Protein AF-A0A3L9Z226-F1 (afdb_monomer)

Nearest PDB structures (foldseek):
  4v4d-assembly1_B  TM=7.119E-01  e=1.179E-03  Pelobacter acidigallici
  8ges-assembly1_B  TM=4.682E-01  e=2.863E-01  Roseburia hominis
  8get-assembly2_B  TM=4.776E-01  e=6.694E-01  Roseburia hominis
  7lyv-assembly2_D  TM=3.957E-01  e=3.393E-01  Homo sapiens
  4hk1-assembly1_A  TM=2.720E-01  e=3.268E+00  Drosophila melanogaster

Sequence (122 aa):
MLARKLFLVGTVLSLLFVGCNKGDDGDDTPPIEKGNLTFYINDVFPCAIINIGISNANGTYTTAQLNGSSVNPGTPSCNETISVTIPDLPYDVYTWFATCDTDTQSGPVSINSSCFVIKLNP

Secondary structure (DSSP, 8-state):
----------------------------PPPPPEEEEEEEESS--SSSEEEEEEEETT---EEEEEETT---SS-PPTT-TTSEEEEEEESEEEEEEEEETTEEEEEEEEE-SSEEEEEE--

Structure (mmCIF, N/CA/C/O backbone):
data_AF-A0A3L9Z226-F1
#
_entry.id   AF-A0A3L9Z226-F1
#
loop_
_atom_site.group_PDB
_atom_site.id
_atom_site.type_symbol
_atom_site.label_atom_id
_atom_site.label_alt_id
_atom_site.label_comp_id
_atom_site.label_asym_id
_atom_site.label_entity_id
_atom_site.label_seq_id
_atom_site.pdbx_PDB_ins_code
_atom_site.Cartn_x
_atom_site.Cartn_y
_atom_site.Cartn_z
_atom_site.occupancy
_atom_site.B_iso_or_equiv
_atom_site.auth_seq_id
_atom_site.auth_comp_id
_atom_site.auth_asym_id
_atom_site.auth_atom_id
_atom_site.pdbx_PDB_model_num
ATOM 1 N N . MET A 1 1 ? -54.981 48.251 61.133 1.00 39.25 1 MET A N 1
ATOM 2 C CA . MET A 1 1 ? -53.602 48.630 61.505 1.00 39.25 1 MET A CA 1
ATOM 3 C C . MET A 1 1 ? -52.705 47.416 61.311 1.00 39.25 1 MET A C 1
ATOM 5 O O . MET A 1 1 ? -52.839 46.470 62.068 1.00 39.25 1 MET A O 1
ATOM 9 N N . LEU A 1 2 ? -51.835 47.417 60.299 1.00 41.12 2 LEU A N 1
ATOM 10 C CA . LEU A 1 2 ? -50.666 46.533 60.243 1.00 41.12 2 LEU A CA 1
ATOM 11 C C . LEU A 1 2 ? -49.504 47.394 59.737 1.00 41.12 2 LEU A C 1
ATOM 13 O O . LEU A 1 2 ? -49.538 47.913 58.620 1.00 41.12 2 LEU A O 1
ATOM 17 N N . ALA A 1 3 ? -48.564 47.679 60.633 1.00 41.97 3 ALA A N 1
ATOM 18 C CA . ALA A 1 3 ? -47.504 48.650 60.432 1.00 41.97 3 ALA A CA 1
ATOM 19 C C . ALA A 1 3 ? -46.300 48.031 59.701 1.00 41.97 3 ALA A C 1
ATOM 21 O O . ALA A 1 3 ? -45.692 47.069 60.147 1.00 41.97 3 ALA A O 1
ATOM 22 N N . ARG A 1 4 ? -46.007 48.641 58.554 1.00 46.41 4 ARG A N 1
ATOM 23 C CA . ARG A 1 4 ? -44.710 48.967 57.938 1.00 46.41 4 ARG A CA 1
ATOM 24 C C . ARG A 1 4 ? -43.390 48.701 58.712 1.00 46.41 4 ARG A C 1
ATOM 26 O O . ARG A 1 4 ? -43.250 49.147 59.842 1.00 46.41 4 ARG A O 1
ATOM 33 N N . LYS A 1 5 ? -42.387 48.317 57.889 1.00 44.31 5 LYS A N 1
ATOM 34 C CA . LYS A 1 5 ? -40.926 48.642 57.879 1.00 44.31 5 LYS A CA 1
ATOM 35 C C . LYS A 1 5 ? -39.999 47.748 58.728 1.00 44.31 5 LYS A C 1
ATOM 37 O O . LYS A 1 5 ? -40.206 47.612 59.918 1.00 44.31 5 LYS A O 1
ATOM 42 N N . LEU A 1 6 ? -39.093 46.982 58.103 1.00 48.28 6 LEU A N 1
ATOM 43 C CA . LEU A 1 6 ? -37.757 47.294 57.526 1.00 48.28 6 LEU A CA 1
ATOM 44 C C . LEU A 1 6 ? -36.610 47.256 58.563 1.00 48.28 6 LEU A C 1
ATOM 46 O O . LEU A 1 6 ? -36.668 47.971 59.555 1.00 48.28 6 LEU A O 1
ATOM 50 N N . PHE A 1 7 ? -35.531 46.560 58.164 1.00 48.25 7 PHE A N 1
ATOM 51 C CA . PHE A 1 7 ? -34.097 46.755 58.468 1.00 48.25 7 PHE A CA 1
ATOM 52 C C . PHE A 1 7 ? -33.337 45.823 59.433 1.00 48.25 7 PHE A C 1
ATOM 54 O O . PHE A 1 7 ? -33.844 45.422 60.471 1.00 48.25 7 PHE A O 1
ATOM 61 N N . LEU A 1 8 ? -32.054 45.648 59.055 1.00 52.75 8 LEU A N 1
ATOM 62 C CA . LEU A 1 8 ? -30.873 45.041 59.705 1.00 52.75 8 LEU A CA 1
ATOM 63 C C . LEU A 1 8 ? -30.534 43.622 59.211 1.00 52.75 8 LEU A C 1
ATOM 65 O O . LEU A 1 8 ? -31.120 42.640 59.638 1.00 52.75 8 LEU A O 1
ATOM 69 N N . VAL A 1 9 ? -29.745 43.493 58.135 1.00 48.16 9 VAL A N 1
ATOM 70 C CA . VAL A 1 9 ? -28.264 43.610 58.085 1.00 48.16 9 VAL A CA 1
ATOM 71 C C . VAL A 1 9 ? -27.601 42.524 58.933 1.00 48.16 9 VAL A C 1
ATOM 73 O O . VAL A 1 9 ? -27.552 42.615 60.153 1.00 48.16 9 VAL A O 1
ATOM 76 N N . GLY A 1 10 ? -27.053 41.522 58.248 1.00 50.56 10 GLY A N 1
ATOM 77 C CA . GLY A 1 10 ? -26.236 40.457 58.821 1.00 50.56 10 GLY A CA 1
ATOM 78 C C . GLY A 1 10 ? -25.155 40.045 57.831 1.00 50.56 10 GLY A C 1
ATOM 79 O O . GLY A 1 10 ? -25.172 38.942 57.299 1.00 50.56 10 GLY A O 1
ATOM 80 N N . THR A 1 11 ? -24.256 40.977 57.528 1.00 53.06 11 THR A N 1
ATOM 81 C CA . THR A 1 11 ? -23.021 40.732 56.785 1.00 53.06 11 THR A CA 1
ATOM 82 C C . THR A 1 11 ? -22.101 39.878 57.659 1.00 53.06 11 THR A C 1
ATOM 84 O O . THR A 1 11 ? -21.553 40.386 58.634 1.00 53.06 11 THR A O 1
ATOM 87 N N . VAL A 1 12 ? -21.904 38.602 57.322 1.00 54.12 12 VAL A N 1
ATOM 88 C CA . VAL A 1 12 ? -20.739 37.840 57.796 1.00 54.12 12 VAL A CA 1
ATOM 89 C C . VAL A 1 12 ? -19.925 37.441 56.580 1.00 54.12 12 VAL A C 1
ATOM 91 O O . VAL A 1 12 ? -20.196 36.491 55.853 1.00 54.12 12 VAL A O 1
ATOM 94 N N . LEU A 1 13 ? -18.965 38.321 56.357 1.00 44.56 13 LEU A N 1
ATOM 95 C CA . LEU A 1 13 ? -17.839 38.246 55.464 1.00 44.56 13 LEU A CA 1
ATOM 96 C C . LEU A 1 13 ? -16.901 37.106 55.910 1.00 44.56 13 LEU A C 1
ATOM 98 O O . LEU A 1 13 ? -16.598 36.986 57.095 1.00 44.56 13 LEU A O 1
ATOM 102 N N . SER A 1 14 ? -16.372 36.395 54.913 1.00 42.53 14 SER A N 1
ATOM 103 C CA . SER A 1 14 ? -15.035 35.788 54.877 1.00 42.53 14 SER A CA 1
ATOM 104 C C . SER A 1 14 ? -14.791 34.344 55.342 1.00 42.53 14 SER A C 1
ATOM 106 O O . SER A 1 14 ? -14.904 33.995 56.509 1.00 42.53 14 SER A O 1
ATOM 108 N N . LEU A 1 15 ? -14.192 33.625 54.380 1.00 47.16 15 LEU A N 1
ATOM 109 C CA . LEU A 1 15 ? -13.138 32.613 54.513 1.00 47.16 15 LEU A CA 1
ATOM 110 C C . LEU A 1 15 ? -13.587 31.184 54.833 1.00 47.16 15 LEU A C 1
ATOM 112 O O . LEU A 1 15 ? -13.652 30.783 55.986 1.00 47.16 15 LEU A O 1
ATOM 116 N N . LEU A 1 16 ? -13.688 30.367 53.780 1.00 47.75 16 LEU A N 1
ATOM 117 C CA . LEU A 1 16 ? -12.704 29.299 53.573 1.00 47.75 16 LEU A CA 1
ATOM 118 C C . LEU A 1 16 ? -12.764 28.776 52.134 1.00 47.75 16 LEU A C 1
ATOM 120 O O . LEU A 1 16 ? -13.737 28.180 51.683 1.00 47.75 16 LEU A O 1
ATOM 124 N N . PHE A 1 17 ? -11.669 29.040 51.427 1.00 50.03 17 PHE A N 1
ATOM 125 C CA . PHE A 1 17 ? -11.266 28.369 50.207 1.00 50.03 17 PHE A CA 1
ATOM 126 C C . PHE A 1 17 ? -11.171 26.862 50.461 1.00 50.03 17 PHE A C 1
ATOM 128 O O . PHE A 1 17 ? -10.382 26.435 51.299 1.00 50.03 17 PHE A O 1
ATOM 135 N N . VAL A 1 18 ? -11.880 26.064 49.668 1.00 51.03 18 VAL A N 1
ATOM 136 C CA . VAL A 1 18 ? -11.369 24.769 49.217 1.00 51.03 18 VAL A CA 1
ATOM 137 C C . VAL A 1 18 ? -11.633 24.726 47.723 1.00 51.03 18 VAL A C 1
ATOM 139 O O . VAL A 1 18 ? -12.771 24.604 47.277 1.00 51.03 18 VAL A O 1
ATOM 142 N N . GLY A 1 19 ? -10.571 24.933 46.948 1.00 48.91 19 GLY A N 1
ATOM 143 C CA . GLY A 1 19 ? -10.627 24.788 45.506 1.00 48.91 19 GLY A CA 1
ATOM 144 C C . GLY A 1 19 ? -10.997 23.357 45.133 1.00 48.91 19 GLY A C 1
ATOM 145 O O . GLY A 1 19 ? -10.392 22.408 45.625 1.00 48.91 19 GLY A O 1
ATOM 146 N N . CYS A 1 20 ? -11.937 23.211 44.206 1.00 50.59 20 CYS A N 1
ATOM 147 C CA . CYS A 1 20 ? -11.922 22.070 43.304 1.00 50.59 20 CYS A CA 1
ATOM 148 C C . CYS A 1 20 ? -11.067 22.468 42.098 1.00 50.59 20 CYS A C 1
ATOM 150 O O . CYS A 1 20 ? -11.575 22.876 41.064 1.00 50.59 20 CYS A O 1
ATOM 152 N N . ASN A 1 21 ? -9.746 22.409 42.278 1.00 55.38 21 ASN A N 1
ATOM 153 C CA . ASN A 1 21 ? -8.817 22.196 41.173 1.00 55.38 21 ASN A CA 1
ATOM 154 C C . ASN A 1 21 ? -8.681 20.676 41.026 1.00 55.38 21 ASN A C 1
ATOM 156 O O . ASN A 1 21 ? -7.978 20.051 41.823 1.00 55.38 21 ASN A O 1
ATOM 160 N N . LYS A 1 22 ? -9.415 20.092 40.076 1.00 44.94 22 LYS A N 1
ATOM 161 C CA . LYS A 1 22 ? -9.256 18.735 39.512 1.00 44.94 22 LYS A CA 1
ATOM 162 C C . LYS A 1 22 ? -10.448 18.468 38.584 1.00 44.94 22 LYS A C 1
ATOM 164 O O . LYS A 1 22 ? -11.555 18.834 38.951 1.00 44.94 22 LYS A O 1
ATOM 169 N N . GLY A 1 23 ? -10.337 17.791 37.454 1.00 42.09 23 GLY A N 1
ATOM 170 C CA . GLY A 1 23 ? -9.187 17.286 36.710 1.00 42.09 23 GLY A CA 1
ATOM 171 C C . GLY A 1 23 ? -9.270 17.893 35.314 1.00 42.09 23 GLY A C 1
ATOM 172 O O . GLY A 1 23 ? -10.334 18.326 34.898 1.00 42.09 23 GLY A O 1
ATOM 173 N N . ASP A 1 24 ? -8.139 18.139 34.672 1.00 51.72 24 ASP A N 1
ATOM 174 C CA . ASP A 1 24 ? -7.638 17.125 33.743 1.00 51.72 24 ASP A CA 1
ATOM 175 C C . ASP A 1 24 ? -8.745 16.856 32.721 1.00 51.72 24 ASP A C 1
ATOM 177 O O . ASP A 1 24 ? -9.530 15.921 32.874 1.00 51.72 24 ASP A O 1
ATOM 181 N N . ASP A 1 25 ? -8.848 17.765 31.745 1.00 55.34 25 ASP A N 1
ATOM 182 C CA . ASP A 1 25 ? -9.573 17.545 30.496 1.00 55.34 25 ASP A CA 1
ATOM 183 C C . ASP A 1 25 ? -8.815 16.437 29.751 1.00 55.34 25 ASP A C 1
AT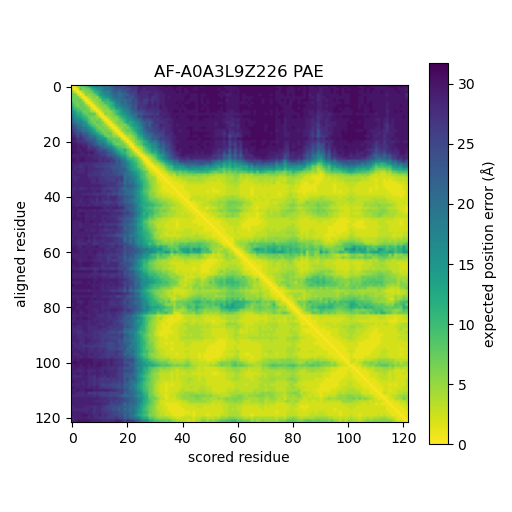OM 185 O O . ASP A 1 25 ? -8.141 16.664 28.746 1.00 55.34 25 ASP A O 1
ATOM 189 N N . GLY A 1 26 ? -8.832 15.237 30.333 1.00 54.69 26 GLY A N 1
ATOM 190 C CA . GLY A 1 26 ? -8.523 14.017 29.634 1.00 54.69 26 GLY A CA 1
ATOM 191 C C . GLY A 1 26 ? -9.495 14.005 28.479 1.00 54.69 26 GLY A C 1
ATOM 192 O O . GLY A 1 26 ? -10.706 13.981 28.682 1.00 54.69 26 GLY A O 1
ATOM 193 N N . ASP A 1 27 ? -8.948 14.163 27.285 1.00 59.91 27 ASP A N 1
ATOM 194 C CA . ASP A 1 27 ? -9.647 13.964 26.035 1.00 59.91 27 ASP A CA 1
ATOM 195 C C . ASP A 1 27 ? -10.235 12.544 26.089 1.00 59.91 27 ASP A C 1
ATOM 197 O O . ASP A 1 27 ? -9.574 11.568 25.752 1.00 59.91 27 ASP A O 1
ATOM 201 N N . ASP A 1 28 ? -11.458 12.422 26.618 1.00 63.69 28 ASP A N 1
ATOM 202 C CA . ASP A 1 28 ? -12.223 11.179 26.778 1.00 63.69 28 ASP A CA 1
ATOM 203 C C . ASP A 1 28 ? -12.689 10.652 25.407 1.00 63.69 28 ASP A C 1
ATOM 205 O O . ASP A 1 28 ? -13.654 9.885 25.302 1.00 63.69 28 ASP A O 1
ATOM 209 N N . THR A 1 29 ? -12.028 11.060 24.318 1.00 65.69 29 THR A N 1
ATOM 210 C CA . THR A 1 29 ? -12.203 10.393 23.043 1.00 65.69 29 THR A CA 1
ATOM 211 C C . THR A 1 29 ? -11.655 8.973 23.175 1.00 65.69 29 THR A C 1
ATOM 213 O O . THR A 1 29 ? -10.476 8.773 23.487 1.00 65.69 29 THR A O 1
ATOM 216 N N . PRO A 1 30 ? -12.498 7.943 22.965 1.00 68.81 30 PRO A N 1
ATOM 217 C CA . PRO A 1 30 ? -12.009 6.577 22.937 1.00 68.81 30 PRO A CA 1
ATOM 218 C C . PRO A 1 30 ? -10.895 6.471 21.886 1.00 68.81 30 PRO A C 1
ATOM 220 O O . PRO A 1 30 ? -10.984 7.126 20.840 1.00 68.81 30 PRO A O 1
ATOM 223 N N . PRO A 1 31 ? -9.842 5.673 22.142 1.00 76.62 31 PRO A N 1
ATOM 224 C CA . PRO A 1 31 ? -8.740 5.538 21.206 1.00 76.62 31 PRO A CA 1
ATOM 225 C C . PRO A 1 31 ? -9.288 5.106 19.849 1.00 76.62 31 PRO A C 1
ATOM 227 O O . PRO A 1 31 ? -9.962 4.083 19.735 1.00 76.62 31 PRO A O 1
ATOM 230 N N . ILE A 1 32 ? -9.017 5.916 18.826 1.00 83.00 32 ILE A N 1
ATOM 231 C CA . ILE A 1 32 ? -9.390 5.594 17.452 1.00 83.00 32 ILE A CA 1
ATOM 232 C C . ILE A 1 32 ? -8.639 4.317 17.073 1.00 83.00 32 ILE A C 1
ATOM 234 O O . ILE A 1 32 ? -7.407 4.293 17.125 1.00 83.00 32 ILE A O 1
ATOM 238 N N . GLU A 1 33 ? -9.375 3.265 16.714 1.00 92.12 33 GLU A N 1
ATOM 239 C CA . GLU A 1 33 ? -8.783 2.027 16.211 1.00 92.12 33 GLU A CA 1
ATOM 240 C C . GLU A 1 33 ? -8.065 2.295 14.884 1.00 92.12 33 GLU A C 1
ATOM 242 O O . GLU A 1 33 ? -8.533 3.078 14.050 1.00 92.12 33 GLU A O 1
ATOM 247 N N . LYS A 1 34 ? -6.896 1.672 14.712 1.00 92.19 34 LYS A N 1
ATOM 248 C CA . LYS A 1 34 ? -6.002 1.919 13.581 1.00 92.19 34 LYS A CA 1
ATOM 249 C C . LYS A 1 34 ? -5.471 0.626 12.987 1.00 92.19 34 LYS A C 1
ATOM 251 O O . LYS A 1 34 ? -5.283 -0.362 13.695 1.00 92.19 34 LYS A O 1
ATOM 256 N N . GLY A 1 35 ? -5.205 0.658 11.687 1.00 91.94 35 GLY A N 1
ATOM 257 C CA . GLY A 1 35 ? -4.618 -0.441 10.934 1.00 91.94 35 GLY A CA 1
ATOM 258 C C . GLY A 1 35 ? -3.518 0.028 9.993 1.00 91.94 35 GLY A C 1
ATOM 259 O O . GLY A 1 35 ? -3.349 1.220 9.738 1.00 91.94 35 GLY A O 1
ATOM 260 N N . ASN A 1 36 ? -2.779 -0.938 9.457 1.00 92.69 36 ASN A N 1
ATOM 261 C CA . ASN A 1 36 ? -1.729 -0.694 8.478 1.00 92.69 36 ASN A CA 1
ATOM 262 C C . ASN A 1 36 ? -2.211 -1.083 7.083 1.00 92.69 36 ASN A C 1
ATOM 264 O O . ASN A 1 36 ? -2.870 -2.113 6.910 1.00 92.69 36 ASN A O 1
ATOM 268 N N . LEU A 1 37 ? -1.833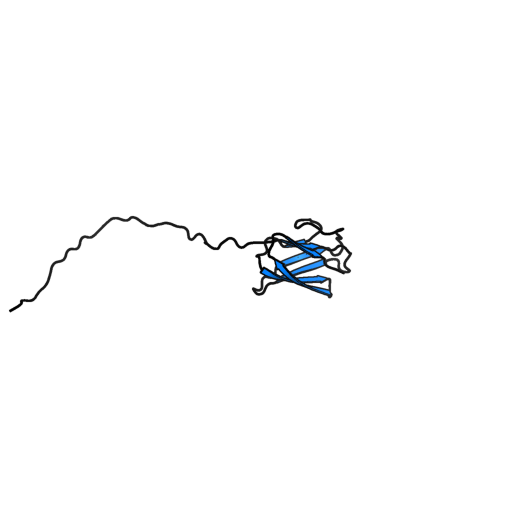 -0.284 6.087 1.00 93.25 37 LEU A N 1
ATOM 269 C CA . LEU A 1 37 ? -2.071 -0.587 4.682 1.00 93.25 37 LEU A CA 1
ATOM 270 C C . LEU A 1 37 ? -0.746 -0.757 3.946 1.00 93.25 37 LEU A C 1
ATOM 272 O O . LEU A 1 37 ? 0.041 0.183 3.838 1.00 93.25 37 LEU A O 1
ATOM 276 N N . THR A 1 38 ? -0.518 -1.952 3.420 1.00 93.88 38 THR A N 1
ATOM 277 C CA . THR A 1 38 ? 0.720 -2.341 2.752 1.00 93.88 38 THR A CA 1
ATOM 278 C C . THR A 1 38 ? 0.486 -2.565 1.261 1.00 93.88 38 THR A C 1
ATOM 280 O O . THR A 1 38 ? -0.408 -3.311 0.871 1.00 93.88 38 THR A O 1
ATOM 283 N N . PHE A 1 39 ? 1.317 -1.961 0.416 1.00 94.00 39 PHE A N 1
ATOM 284 C CA . PHE A 1 39 ? 1.305 -2.145 -1.034 1.00 94.00 39 PHE A CA 1
ATOM 285 C C . PHE A 1 39 ? 2.532 -2.934 -1.474 1.00 94.00 39 PHE A C 1
ATOM 287 O O . PHE A 1 39 ? 3.651 -2.654 -1.033 1.00 94.00 39 PHE A O 1
ATOM 294 N N . TYR A 1 40 ? 2.329 -3.895 -2.371 1.00 93.81 40 TYR A N 1
ATOM 295 C CA . TYR A 1 40 ? 3.405 -4.712 -2.924 1.00 93.81 40 TYR A CA 1
ATOM 296 C C . TYR A 1 40 ? 3.211 -4.990 -4.412 1.00 93.81 40 TYR A C 1
ATOM 298 O O . TYR A 1 40 ? 2.101 -4.913 -4.943 1.00 93.81 40 TYR A O 1
ATOM 306 N N . ILE A 1 41 ? 4.315 -5.350 -5.062 1.00 92.69 41 ILE A N 1
ATOM 307 C CA . ILE A 1 41 ? 4.356 -5.830 -6.440 1.00 92.69 41 ILE A CA 1
ATOM 308 C C . ILE A 1 41 ? 5.041 -7.191 -6.474 1.00 92.69 41 ILE A C 1
ATOM 310 O O . ILE A 1 41 ? 6.000 -7.438 -5.744 1.00 92.69 41 ILE A O 1
ATOM 314 N N . ASN A 1 42 ? 4.544 -8.074 -7.326 1.00 92.50 42 ASN A N 1
ATOM 315 C CA . ASN A 1 42 ? 5.126 -9.390 -7.590 1.00 92.50 42 ASN A CA 1
ATOM 316 C C . ASN A 1 42 ? 5.699 -9.493 -9.015 1.00 92.50 42 ASN A C 1
ATOM 318 O O . ASN A 1 42 ? 6.224 -10.542 -9.370 1.00 92.50 42 ASN A O 1
ATOM 322 N N . ASP A 1 43 ? 5.592 -8.419 -9.799 1.00 90.44 43 ASP A N 1
ATOM 323 C CA . ASP A 1 43 ? 6.042 -8.301 -11.182 1.00 90.44 43 ASP A CA 1
ATOM 324 C C . ASP A 1 43 ? 6.608 -6.883 -11.403 1.00 90.44 43 ASP A C 1
ATOM 326 O O . ASP A 1 43 ? 6.209 -5.939 -10.716 1.00 90.44 43 ASP A O 1
ATOM 330 N N . VAL A 1 44 ? 7.567 -6.735 -12.324 1.00 89.19 44 VAL A N 1
ATOM 331 C CA . VAL A 1 44 ? 8.252 -5.455 -12.587 1.00 89.19 44 VAL A CA 1
ATOM 332 C C . VAL A 1 44 ? 7.313 -4.484 -13.302 1.00 89.19 44 VAL A C 1
ATOM 334 O O . VAL A 1 44 ? 6.737 -4.826 -14.335 1.00 89.19 44 VAL A O 1
ATOM 337 N N . PHE A 1 45 ? 7.209 -3.261 -12.784 1.00 91.38 45 PHE A N 1
ATOM 338 C CA . PHE A 1 45 ? 6.509 -2.159 -13.445 1.00 91.38 45 PHE A CA 1
ATOM 339 C C . PHE A 1 45 ? 7.406 -1.458 -14.480 1.00 91.38 45 PHE A C 1
ATOM 341 O O . PHE A 1 45 ? 8.630 -1.444 -14.327 1.00 91.38 45 PHE A O 1
ATOM 348 N N . PRO A 1 46 ? 6.822 -0.833 -15.520 1.00 90.69 46 PRO A N 1
ATOM 349 C CA . PRO A 1 46 ? 7.590 -0.107 -16.534 1.00 90.69 46 PRO A C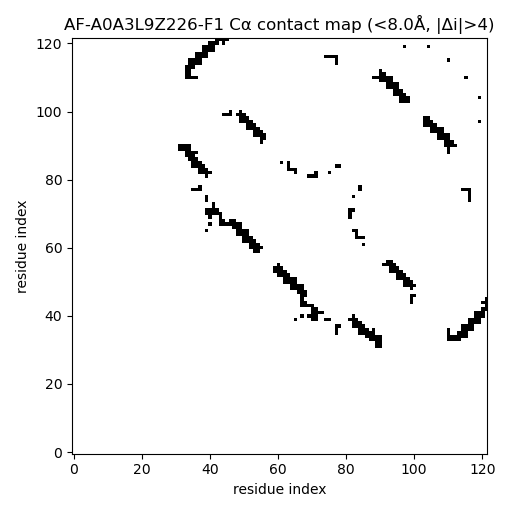A 1
ATOM 350 C C . PRO A 1 46 ? 8.285 1.148 -15.982 1.00 90.69 46 PRO A C 1
ATOM 352 O O . PRO A 1 46 ? 9.354 1.519 -16.467 1.00 90.69 46 PRO A O 1
ATOM 355 N N . CYS A 1 47 ? 7.714 1.781 -14.954 1.00 92.69 47 CYS A N 1
ATOM 356 C CA . CYS A 1 47 ? 8.313 2.924 -14.272 1.00 92.69 47 CYS A CA 1
ATOM 357 C C . CYS A 1 47 ? 9.225 2.488 -13.113 1.00 92.69 47 CYS A C 1
ATOM 359 O O . CYS A 1 47 ? 8.985 1.499 -12.420 1.00 92.69 47 CYS A O 1
ATOM 361 N N . ALA A 1 48 ? 10.254 3.292 -12.834 1.00 92.31 48 ALA A N 1
ATOM 362 C CA . ALA A 1 48 ? 11.146 3.064 -11.695 1.00 92.31 48 ALA A CA 1
ATOM 363 C C . ALA A 1 48 ? 10.494 3.410 -10.343 1.00 92.31 48 ALA A C 1
ATOM 365 O O . ALA A 1 48 ? 10.851 2.834 -9.315 1.00 92.31 48 ALA A O 1
ATOM 366 N N . ILE A 1 49 ? 9.548 4.355 -10.328 1.00 93.81 49 ILE A N 1
ATOM 367 C CA . ILE A 1 49 ? 8.911 4.870 -9.112 1.00 93.81 49 ILE A CA 1
ATOM 368 C C . ILE A 1 49 ? 7.397 4.819 -9.285 1.00 93.81 49 ILE A C 1
ATOM 370 O O . ILE A 1 49 ? 6.855 5.423 -10.207 1.00 93.81 49 ILE A O 1
ATOM 374 N N . ILE A 1 50 ? 6.730 4.154 -8.346 1.00 95.06 50 ILE A N 1
ATOM 375 C CA . ILE A 1 50 ? 5.277 4.141 -8.216 1.00 95.06 50 ILE A CA 1
ATOM 376 C C . ILE A 1 50 ? 4.917 5.065 -7.054 1.00 95.06 50 ILE A C 1
ATOM 378 O O . ILE A 1 50 ? 5.331 4.837 -5.913 1.00 95.06 50 ILE A O 1
ATOM 382 N N . ASN A 1 51 ? 4.148 6.113 -7.340 1.00 95.31 51 ASN A N 1
ATOM 383 C CA . ASN A 1 51 ? 3.626 7.006 -6.312 1.00 95.31 51 ASN A CA 1
ATOM 384 C C . ASN A 1 51 ? 2.310 6.443 -5.791 1.00 95.31 51 ASN A C 1
ATOM 386 O O . ASN A 1 51 ? 1.364 6.259 -6.551 1.00 95.31 51 ASN A O 1
ATOM 390 N N . ILE A 1 52 ? 2.256 6.186 -4.495 1.00 95.44 52 ILE A N 1
ATOM 391 C CA . ILE A 1 52 ? 1.071 5.707 -3.803 1.00 95.44 52 ILE A CA 1
ATOM 392 C C . ILE A 1 52 ? 0.455 6.870 -3.058 1.00 95.44 52 ILE A C 1
ATOM 394 O O . ILE A 1 52 ? 1.162 7.664 -2.431 1.00 95.44 52 ILE A O 1
ATOM 398 N N . GLY A 1 53 ? -0.865 6.908 -3.025 1.00 94.62 53 GLY A N 1
ATOM 399 C CA . GLY A 1 53 ? -1.510 7.528 -1.895 1.00 94.62 53 GLY A CA 1
ATOM 400 C C . GLY A 1 53 ? -2.934 7.070 -1.679 1.00 94.62 53 GLY A C 1
ATOM 401 O O . GLY A 1 53 ? -3.470 6.206 -2.373 1.00 94.62 53 GLY A O 1
ATOM 402 N N . ILE A 1 54 ? -3.512 7.630 -0.631 1.00 95.12 54 ILE A N 1
ATOM 403 C CA . ILE A 1 54 ? -4.822 7.258 -0.117 1.00 95.12 54 ILE A CA 1
ATOM 404 C C . ILE A 1 54 ? -5.592 8.504 0.264 1.00 95.12 54 ILE A C 1
ATOM 406 O O . ILE A 1 54 ? -4.990 9.490 0.666 1.00 95.12 54 ILE A O 1
ATOM 410 N N . SER A 1 55 ? -6.912 8.451 0.142 1.00 94.94 55 SER A N 1
ATOM 411 C CA . SER A 1 55 ? -7.822 9.515 0.560 1.00 94.94 55 SER A CA 1
ATOM 412 C C . SER A 1 55 ? -9.119 8.943 1.113 1.00 94.94 55 SER A C 1
ATOM 414 O O . SER A 1 55 ? -9.555 7.887 0.671 1.00 94.94 55 SER A O 1
ATOM 416 N N . ASN A 1 56 ? -9.741 9.612 2.077 1.00 92.50 56 ASN A N 1
ATOM 417 C CA . ASN A 1 56 ? -11.091 9.295 2.553 1.00 92.50 56 ASN A CA 1
ATOM 418 C C . ASN A 1 56 ? -12.035 10.485 2.309 1.00 92.50 56 ASN A C 1
ATOM 420 O O . ASN A 1 56 ? -11.619 11.536 1.814 1.00 92.50 56 ASN A O 1
ATOM 424 N N . ALA A 1 57 ? -13.308 10.339 2.686 1.00 87.75 57 ALA A N 1
ATOM 425 C CA . ALA A 1 57 ? -14.316 11.396 2.547 1.00 87.75 57 ALA A CA 1
ATOM 426 C C . ALA A 1 57 ? -13.961 12.692 3.305 1.00 87.75 57 ALA A C 1
ATOM 428 O O . ALA A 1 57 ? -14.430 13.768 2.941 1.00 87.75 57 ALA A O 1
ATOM 429 N N . ASN A 1 58 ? -13.101 12.596 4.323 1.00 85.12 58 ASN A N 1
ATOM 430 C CA . ASN A 1 58 ? -12.628 13.724 5.124 1.00 85.12 58 ASN A CA 1
ATOM 431 C C . ASN A 1 58 ? -11.414 14.446 4.503 1.00 85.12 58 ASN A C 1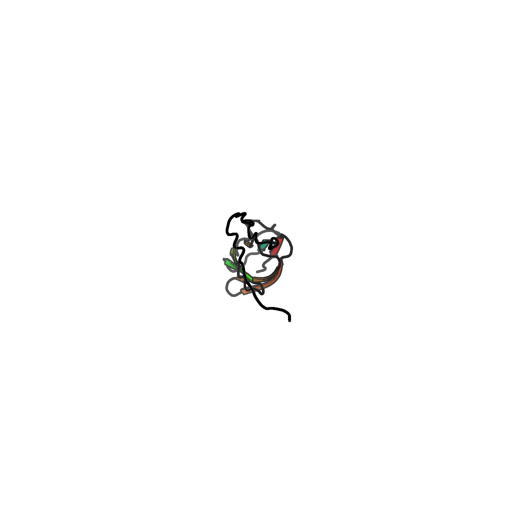
ATOM 433 O O . ASN A 1 58 ? -10.962 15.455 5.041 1.00 85.12 58 ASN A O 1
ATOM 437 N N . GLY A 1 59 ? -10.886 13.961 3.372 1.00 76.81 59 GLY A N 1
ATOM 438 C CA . GLY A 1 59 ? -9.812 14.618 2.624 1.00 76.81 59 GLY A CA 1
ATOM 439 C C . GLY A 1 59 ? -8.389 14.312 3.103 1.00 76.81 59 GLY A C 1
ATOM 440 O O . GLY A 1 59 ? -7.473 15.073 2.798 1.00 76.81 59 GLY A O 1
ATOM 441 N N . THR A 1 60 ? -8.157 13.225 3.843 1.00 77.50 60 THR A N 1
ATOM 442 C CA . THR A 1 60 ? -6.802 12.877 4.309 1.00 77.50 60 THR A CA 1
ATOM 443 C C . THR A 1 60 ? -5.969 12.238 3.200 1.00 77.50 60 THR A C 1
ATOM 445 O O . THR A 1 60 ? -6.175 11.071 2.904 1.00 77.50 60 THR A O 1
ATOM 448 N N . TYR A 1 61 ? -5.007 12.968 2.627 1.00 79.81 61 TYR A N 1
ATOM 449 C CA . TYR A 1 61 ? -4.072 12.447 1.623 1.00 79.81 61 TYR A CA 1
ATOM 450 C C . TYR A 1 61 ? -2.745 12.014 2.261 1.00 79.81 61 TYR A C 1
ATOM 452 O O . TYR A 1 61 ? -1.953 12.862 2.672 1.00 79.81 61 TYR A O 1
ATOM 460 N N . THR A 1 62 ? -2.482 10.710 2.343 1.00 84.06 62 THR A N 1
ATOM 461 C CA . THR A 1 62 ? -1.163 10.186 2.746 1.00 84.06 62 THR A CA 1
ATOM 462 C C . THR A 1 62 ? -0.467 9.598 1.533 1.00 84.06 62 THR A C 1
ATOM 464 O O . THR A 1 62 ? -1.094 8.862 0.773 1.00 84.06 62 THR A O 1
ATOM 467 N N . THR A 1 63 ? 0.816 9.913 1.347 1.00 89.81 63 THR A N 1
ATOM 468 C CA . THR A 1 63 ? 1.609 9.417 0.219 1.00 89.81 63 THR A CA 1
ATOM 469 C C . THR A 1 63 ? 2.737 8.510 0.650 1.00 89.81 63 THR A C 1
ATOM 471 O O . THR A 1 63 ? 3.305 8.651 1.732 1.00 89.81 63 THR A O 1
ATOM 474 N N . ALA A 1 64 ? 3.088 7.596 -0.244 1.00 91.81 64 ALA A N 1
ATOM 475 C CA . ALA A 1 64 ? 4.274 6.775 -0.125 1.00 91.81 64 ALA A CA 1
ATOM 476 C C . ALA A 1 64 ? 4.846 6.477 -1.518 1.00 91.81 64 ALA A C 1
ATOM 478 O O . ALA A 1 64 ? 4.192 6.719 -2.532 1.00 91.81 64 ALA A O 1
ATOM 479 N N . GLN A 1 65 ? 6.073 5.967 -1.583 1.00 93.56 65 GLN A N 1
ATOM 480 C CA . GLN A 1 65 ? 6.701 5.572 -2.843 1.00 93.56 65 GLN A CA 1
ATOM 481 C C . GLN A 1 65 ? 7.164 4.125 -2.769 1.00 93.56 65 GLN A C 1
ATOM 483 O O . GLN A 1 65 ? 7.733 3.699 -1.765 1.00 93.56 65 GLN A O 1
ATOM 488 N N . LEU A 1 66 ? 6.933 3.389 -3.853 1.00 92.56 66 LEU A N 1
ATOM 489 C CA . LEU A 1 66 ? 7.440 2.038 -4.052 1.00 92.56 66 LEU A CA 1
ATOM 490 C C . LEU A 1 66 ? 8.355 2.031 -5.279 1.00 92.56 66 LEU A C 1
ATOM 492 O O . LEU A 1 66 ? 8.056 2.663 -6.292 1.00 92.56 66 LEU A O 1
ATOM 496 N N . ASN A 1 67 ? 9.474 1.318 -5.198 1.00 92.12 67 ASN A N 1
ATOM 497 C CA . ASN A 1 67 ? 10.329 1.105 -6.360 1.00 92.12 67 ASN A CA 1
ATOM 498 C C . ASN A 1 67 ? 9.678 0.055 -7.274 1.00 92.12 67 ASN A C 1
ATOM 500 O O . ASN A 1 67 ? 9.495 -1.087 -6.857 1.00 92.12 67 ASN A O 1
ATOM 504 N N . GLY A 1 68 ? 9.363 0.431 -8.515 1.00 89.94 68 GLY A N 1
ATOM 505 C CA . GLY A 1 68 ? 8.698 -0.442 -9.492 1.00 89.94 68 GLY A CA 1
ATOM 506 C C . GLY A 1 68 ? 9.544 -1.634 -9.959 1.00 89.94 68 GLY A C 1
ATOM 507 O O . GLY A 1 68 ? 9.014 -2.582 -10.532 1.00 89.94 68 GLY A O 1
ATOM 508 N N . SER A 1 69 ? 10.852 -1.621 -9.680 1.00 89.00 69 SER A N 1
ATOM 509 C CA . SER A 1 69 ? 11.769 -2.743 -9.925 1.00 89.00 69 SER A CA 1
ATOM 510 C C . SER A 1 69 ? 11.905 -3.700 -8.730 1.00 89.00 69 SER A C 1
ATOM 512 O O . SER A 1 69 ? 12.501 -4.768 -8.874 1.00 89.00 69 SER A O 1
ATOM 514 N N . SER A 1 70 ? 11.387 -3.344 -7.548 1.00 85.62 70 SER A N 1
ATOM 515 C CA . SER A 1 70 ? 11.480 -4.170 -6.337 1.00 85.62 70 SER A CA 1
ATOM 516 C C . SER A 1 70 ? 10.357 -5.200 -6.290 1.00 85.62 70 SER A C 1
ATOM 518 O O . SER A 1 70 ? 9.278 -4.931 -5.774 1.00 85.62 70 SER A O 1
ATOM 520 N N . VAL A 1 71 ? 10.619 -6.396 -6.809 1.00 84.56 71 VAL A N 1
ATOM 521 C CA . VAL A 1 71 ? 9.648 -7.496 -6.832 1.00 84.56 71 VAL A CA 1
ATOM 522 C C . VAL A 1 71 ? 9.704 -8.322 -5.547 1.00 84.56 71 VAL A C 1
ATOM 524 O O . VAL A 1 71 ? 10.773 -8.789 -5.152 1.00 84.56 71 VAL A O 1
ATOM 527 N N . ASN A 1 72 ? 8.542 -8.553 -4.930 1.00 82.56 72 ASN A N 1
ATOM 528 C CA . ASN A 1 72 ? 8.382 -9.460 -3.798 1.00 82.56 72 ASN A CA 1
ATOM 529 C C . ASN A 1 72 ? 7.675 -10.766 -4.222 1.00 82.56 72 ASN A C 1
ATOM 531 O O . ASN A 1 72 ? 6.527 -10.712 -4.675 1.00 82.56 72 ASN A O 1
ATOM 535 N N . PRO A 1 73 ? 8.306 -11.947 -4.074 1.00 82.19 73 PRO A N 1
ATOM 536 C CA . PRO A 1 73 ? 7.626 -13.214 -4.301 1.00 82.19 73 PRO A CA 1
ATOM 537 C C . PRO A 1 73 ? 6.568 -13.497 -3.221 1.00 82.19 73 PRO A C 1
ATOM 539 O O . PRO A 1 73 ? 6.869 -13.598 -2.036 1.00 82.19 73 PRO A O 1
ATOM 542 N N . GLY A 1 74 ? 5.326 -13.735 -3.648 1.00 87.50 74 GLY A N 1
ATOM 543 C CA . GLY A 1 74 ? 4.218 -14.078 -2.751 1.00 87.50 74 GLY A CA 1
ATOM 544 C C . GLY A 1 74 ? 3.492 -12.852 -2.194 1.00 87.50 74 GLY A C 1
ATOM 545 O O . GLY A 1 74 ? 3.466 -11.803 -2.831 1.00 87.50 74 GLY A O 1
ATOM 546 N N . THR A 1 75 ? 2.843 -13.003 -1.037 1.00 89.75 75 THR A N 1
ATOM 547 C CA . THR A 1 75 ? 2.118 -11.919 -0.357 1.00 89.75 75 THR A CA 1
ATOM 548 C C . THR A 1 75 ? 2.839 -11.578 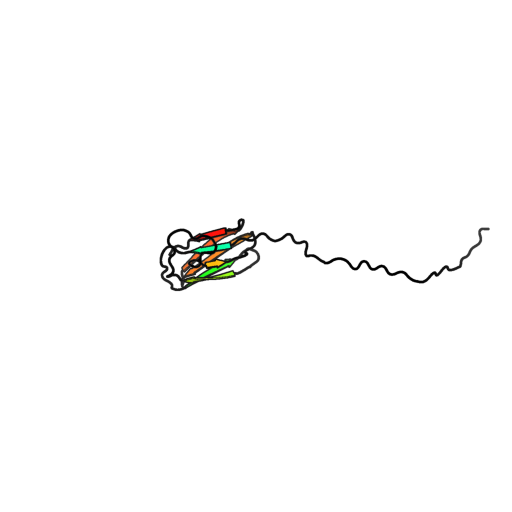0.948 1.00 89.75 75 THR A C 1
ATOM 550 O O . THR A 1 75 ? 2.902 -12.448 1.819 1.00 89.75 75 THR A O 1
ATOM 553 N N . PRO A 1 76 ? 3.373 -10.352 1.100 1.00 89.31 76 PRO A N 1
ATOM 554 C CA . PRO A 1 76 ? 4.052 -9.945 2.323 1.00 89.31 76 PRO A CA 1
ATOM 555 C C . PRO A 1 76 ? 3.094 -9.828 3.504 1.00 89.31 76 PRO A C 1
ATOM 557 O O . PRO A 1 76 ? 1.906 -9.533 3.350 1.00 89.31 76 PRO A O 1
ATOM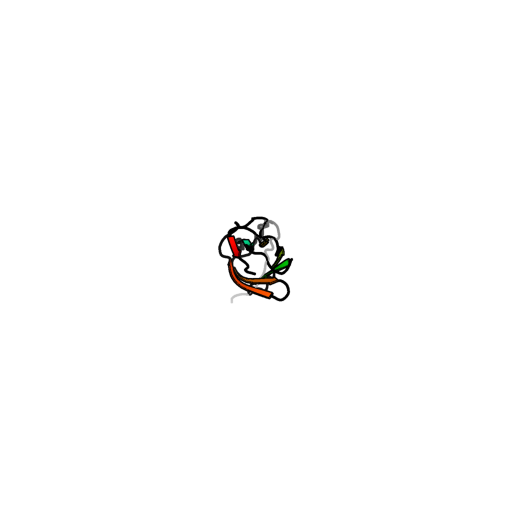 560 N N . SER A 1 77 ? 3.652 -9.964 4.699 1.00 87.19 77 SER A N 1
ATOM 561 C CA . SER A 1 77 ? 3.038 -9.472 5.928 1.00 87.19 77 SER A CA 1
ATOM 562 C C . SER A 1 77 ? 3.072 -7.939 6.003 1.00 87.19 77 SER A C 1
ATOM 564 O O . SER A 1 77 ? 3.947 -7.282 5.428 1.00 87.19 77 SER A O 1
ATOM 566 N N . CYS A 1 78 ? 2.130 -7.346 6.746 1.00 82.38 78 CYS A N 1
ATOM 567 C CA . CYS A 1 78 ? 2.234 -5.935 7.109 1.00 82.38 78 CYS A CA 1
ATOM 568 C C . CYS A 1 78 ? 3.533 -5.745 7.898 1.00 82.38 78 CYS A C 1
ATOM 570 O O . CYS A 1 78 ? 3.709 -6.422 8.909 1.00 82.38 78 CYS A O 1
ATOM 572 N N . ASN A 1 79 ? 4.406 -4.837 7.448 1.00 76.94 79 ASN A N 1
ATOM 573 C CA . ASN A 1 79 ? 5.742 -4.504 7.986 1.00 76.94 79 ASN A CA 1
ATOM 574 C C . ASN A 1 79 ? 6.953 -5.123 7.256 1.00 76.94 79 ASN A C 1
ATOM 576 O O . ASN A 1 79 ? 8.088 -4.876 7.667 1.00 76.94 79 ASN A O 1
ATOM 580 N N . GLU A 1 80 ? 6.771 -5.870 6.165 1.00 76.19 80 GLU A N 1
ATOM 581 C CA . GLU A 1 80 ? 7.913 -6.301 5.343 1.00 76.19 80 GLU A CA 1
ATOM 582 C C . GLU A 1 80 ? 8.532 -5.146 4.538 1.00 76.19 80 GLU A C 1
ATOM 584 O O . GLU A 1 80 ? 7.839 -4.379 3.875 1.00 76.19 80 GLU A O 1
ATOM 589 N N . THR A 1 81 ? 9.862 -5.035 4.544 1.00 70.81 81 THR A N 1
ATOM 590 C CA . THR A 1 81 ? 10.613 -3.891 3.981 1.00 70.81 81 THR A CA 1
ATOM 591 C C . THR A 1 81 ? 10.635 -3.813 2.455 1.00 70.81 81 THR A C 1
ATOM 593 O O . THR A 1 81 ? 10.918 -2.757 1.898 1.00 70.81 81 THR A O 1
ATOM 596 N N . ILE A 1 82 ? 10.343 -4.916 1.769 1.00 73.19 82 ILE A N 1
ATOM 597 C CA . ILE A 1 82 ? 10.211 -4.989 0.301 1.00 73.19 82 ILE A CA 1
ATOM 598 C C . ILE A 1 82 ? 8.855 -4.472 -0.202 1.00 73.19 82 ILE A C 1
ATOM 600 O O . ILE A 1 82 ? 8.587 -4.472 -1.399 1.00 73.19 82 ILE A O 1
ATOM 604 N N . SER A 1 83 ? 8.007 -4.024 0.721 1.00 85.50 83 SER A N 1
ATOM 605 C CA . SER A 1 83 ? 6.720 -3.391 0.471 1.00 85.50 83 SER A CA 1
ATOM 606 C C . SER A 1 83 ? 6.730 -1.959 1.005 1.00 85.50 83 SER A C 1
ATOM 608 O O . SER A 1 83 ? 7.618 -1.574 1.768 1.00 85.50 83 SER A O 1
ATOM 610 N N . VAL A 1 84 ? 5.726 -1.166 0.634 1.00 91.06 84 VAL A N 1
ATOM 611 C CA . VAL A 1 84 ? 5.509 0.143 1.253 1.00 91.06 84 VAL A CA 1
ATOM 612 C C . VAL A 1 84 ? 4.284 0.076 2.147 1.00 91.06 84 VAL A C 1
ATOM 614 O O . VAL A 1 84 ? 3.217 -0.354 1.719 1.00 91.06 84 VAL A O 1
ATOM 617 N N . THR A 1 85 ? 4.446 0.468 3.408 1.00 91.25 85 THR A N 1
ATOM 618 C CA . THR A 1 85 ? 3.374 0.433 4.405 1.00 91.25 85 THR A CA 1
ATOM 619 C C . THR A 1 85 ? 3.049 1.845 4.855 1.00 91.25 85 THR A C 1
ATOM 621 O O . THR A 1 85 ? 3.944 2.599 5.230 1.00 91.25 85 THR A O 1
ATOM 624 N N . ILE A 1 86 ? 1.763 2.183 4.830 1.00 90.50 86 ILE A N 1
ATOM 625 C CA . ILE A 1 86 ? 1.211 3.377 5.457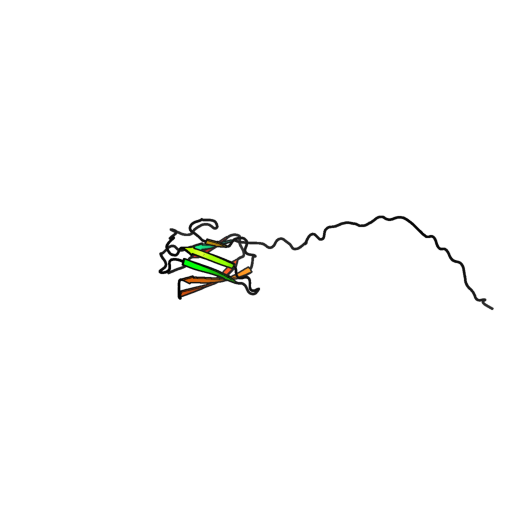 1.00 90.50 86 ILE A CA 1
ATOM 626 C C . ILE A 1 86 ? 0.649 2.937 6.818 1.00 90.50 86 ILE A C 1
ATOM 628 O O . ILE A 1 86 ? -0.359 2.221 6.844 1.00 90.50 86 ILE A O 1
ATOM 632 N N . PRO A 1 87 ? 1.323 3.271 7.932 1.00 90.50 87 PRO A N 1
ATOM 633 C CA . PRO A 1 87 ? 0.911 2.826 9.255 1.00 90.50 87 PRO A CA 1
ATOM 634 C C . PRO A 1 87 ? -0.187 3.716 9.845 1.00 90.50 87 PRO A C 1
ATOM 636 O O . PRO A 1 87 ? -0.401 4.843 9.398 1.00 90.50 87 PRO A O 1
ATOM 639 N N . ASP A 1 88 ? -0.814 3.219 10.911 1.00 90.31 88 ASP A N 1
ATOM 640 C CA . ASP A 1 88 ? -1.641 4.009 11.831 1.00 90.31 88 ASP A CA 1
ATOM 641 C C . ASP A 1 88 ? -2.847 4.713 11.184 1.00 90.31 88 ASP A C 1
ATOM 643 O O . ASP A 1 88 ? -3.279 5.779 11.639 1.00 90.31 88 ASP A O 1
ATOM 647 N N . LEU A 1 89 ? -3.423 4.104 10.145 1.00 89.88 89 LEU A N 1
ATOM 648 C CA . LEU A 1 89 ? -4.624 4.610 9.491 1.00 89.88 89 LEU A CA 1
ATOM 649 C C . LEU A 1 89 ? -5.848 4.346 10.363 1.00 89.88 89 LEU A C 1
ATOM 651 O O . LEU A 1 89 ? -6.096 3.183 10.687 1.00 89.88 89 LEU A O 1
ATOM 655 N N . PRO A 1 90 ? -6.622 5.385 10.728 1.00 91.81 90 PRO A N 1
ATOM 656 C CA . PRO A 1 90 ? -7.918 5.210 11.369 1.00 91.81 90 PRO A CA 1
ATOM 657 C C . PRO A 1 90 ? -8.794 4.196 10.640 1.00 91.81 90 PRO A C 1
ATOM 659 O O . PRO A 1 90 ? -8.751 4.086 9.415 1.00 91.81 90 PRO A O 1
ATOM 662 N N . TYR A 1 91 ? -9.622 3.476 11.389 1.00 92.50 91 TYR A N 1
ATOM 663 C CA . TYR A 1 91 ? -10.616 2.612 10.772 1.00 92.50 91 TYR A CA 1
ATOM 664 C C . TYR A 1 91 ? -11.640 3.441 9.995 1.00 92.50 91 TYR A C 1
ATOM 666 O O . TYR A 1 91 ? -12.398 4.218 10.574 1.00 92.50 91 TYR A O 1
ATOM 674 N N . ASP A 1 92 ? -11.628 3.292 8.671 1.00 93.31 92 ASP A N 1
ATOM 675 C CA . ASP A 1 92 ? -12.440 4.060 7.730 1.00 93.31 92 ASP A CA 1
ATOM 676 C C . ASP A 1 92 ? -12.421 3.396 6.338 1.00 93.31 92 ASP A C 1
ATOM 678 O O . ASP A 1 92 ? -11.709 2.415 6.083 1.00 93.31 92 ASP A O 1
ATOM 682 N N . VAL A 1 93 ? -13.206 3.941 5.413 1.00 94.38 93 VAL A N 1
ATOM 683 C CA . VAL A 1 93 ? -13.162 3.613 3.991 1.00 94.38 93 VAL A CA 1
ATOM 684 C C . VAL A 1 93 ? -12.293 4.630 3.260 1.00 94.38 93 VAL A C 1
ATOM 686 O O . VAL A 1 93 ? -12.589 5.824 3.212 1.00 94.38 93 VAL A O 1
ATOM 689 N N . TYR A 1 94 ? -11.243 4.127 2.623 1.00 95.00 94 TYR A N 1
ATOM 690 C CA . TYR A 1 94 ? -10.325 4.902 1.806 1.00 95.00 94 TYR A CA 1
ATOM 691 C C . TYR A 1 94 ? -10.490 4.549 0.330 1.00 95.00 94 TYR A C 1
ATOM 693 O O . TYR A 1 94 ? -10.876 3.442 -0.042 1.00 95.00 94 TYR A O 1
ATOM 701 N N . THR A 1 95 ? -10.141 5.497 -0.526 1.00 96.19 95 THR A N 1
ATOM 702 C CA . THR A 1 95 ? -9.793 5.272 -1.924 1.00 96.19 95 THR A CA 1
ATOM 703 C C . THR A 1 95 ? -8.283 5.382 -2.041 1.00 96.19 95 THR A C 1
ATOM 705 O O . THR A 1 95 ? -7.710 6.419 -1.700 1.00 96.19 95 THR A O 1
ATOM 708 N N . TRP A 1 96 ? -7.637 4.321 -2.508 1.00 95.81 96 TRP A N 1
ATOM 709 C CA . TRP A 1 96 ? -6.214 4.331 -2.824 1.00 95.81 96 TRP A CA 1
ATOM 710 C C . TRP A 1 96 ? -6.006 4.596 -4.312 1.00 95.81 96 TRP A C 1
ATOM 712 O O . TRP A 1 96 ? -6.870 4.294 -5.136 1.00 95.81 96 TRP A O 1
ATOM 722 N N . PHE A 1 97 ? -4.844 5.134 -4.654 1.00 95.38 97 PHE A N 1
ATOM 723 C CA . PHE A 1 97 ? -4.370 5.254 -6.024 1.00 95.38 97 PHE A CA 1
ATOM 724 C C . PHE A 1 97 ? -2.863 4.980 -6.066 1.00 95.38 97 PHE A C 1
ATOM 726 O O . PHE A 1 97 ? -2.121 5.283 -5.129 1.00 95.38 97 PHE A O 1
ATOM 733 N N . ALA A 1 98 ? -2.425 4.374 -7.159 1.00 95.44 98 ALA A N 1
ATOM 734 C CA . ALA A 1 98 ? -1.037 4.085 -7.462 1.00 95.44 98 ALA A CA 1
ATOM 735 C C . ALA A 1 98 ? -0.755 4.577 -8.881 1.00 95.44 98 ALA A C 1
ATOM 737 O O . ALA A 1 98 ? -1.406 4.126 -9.825 1.00 95.44 98 ALA A O 1
ATOM 738 N N . THR A 1 99 ? 0.190 5.501 -9.023 1.00 95.56 99 THR A N 1
ATOM 739 C CA . THR A 1 99 ? 0.529 6.125 -10.304 1.00 95.56 99 THR A CA 1
ATOM 740 C C . THR A 1 99 ? 1.939 5.736 -10.723 1.00 95.56 99 THR A C 1
ATOM 742 O O . THR A 1 99 ? 2.902 5.951 -9.981 1.00 95.56 99 THR A O 1
ATOM 745 N N . CYS A 1 100 ? 2.036 5.185 -11.927 1.00 94.00 100 CYS A N 1
ATOM 746 C CA . CYS A 1 100 ? 3.252 4.790 -12.618 1.00 94.00 100 CYS A CA 1
ATOM 747 C C . CYS A 1 100 ? 3.304 5.561 -13.941 1.00 94.00 100 CYS A C 1
ATOM 749 O O . CYS A 1 100 ? 2.550 5.262 -14.862 1.00 94.00 100 CYS A O 1
ATOM 751 N N . ASP A 1 101 ? 4.134 6.603 -14.013 1.00 89.69 101 ASP A N 1
ATOM 752 C CA . ASP A 1 101 ? 4.139 7.580 -15.111 1.00 89.69 101 ASP A CA 1
ATOM 753 C C . ASP A 1 101 ? 2.737 8.159 -15.398 1.00 89.69 101 ASP A C 1
ATOM 755 O O . ASP A 1 101 ? 2.236 8.969 -14.616 1.00 89.69 101 ASP A O 1
ATOM 759 N N . THR A 1 102 ? 2.098 7.765 -16.505 1.00 87.44 102 THR A N 1
ATOM 760 C CA . THR A 1 102 ? 0.732 8.182 -16.869 1.00 87.44 102 THR A CA 1
ATOM 761 C C . THR A 1 102 ? -0.348 7.196 -16.435 1.00 87.44 102 THR A C 1
ATOM 763 O O . THR A 1 102 ? -1.527 7.554 -16.424 1.00 87.44 102 THR A O 1
ATOM 766 N N . ASP A 1 103 ? 0.030 5.973 -16.071 1.00 91.31 103 ASP A N 1
ATOM 767 C CA . ASP A 1 103 ? -0.907 4.914 -15.728 1.00 91.31 103 ASP A CA 1
ATOM 768 C C . ASP A 1 103 ? -1.273 5.007 -14.251 1.00 91.31 103 ASP A C 1
ATOM 770 O O . ASP A 1 103 ? -0.419 5.143 -13.374 1.00 91.31 103 ASP A O 1
ATOM 774 N N . THR A 1 104 ? -2.572 4.966 -13.965 1.00 94.38 104 THR A N 1
ATOM 775 C CA . THR A 1 104 ? -3.090 5.028 -12.597 1.00 94.38 104 THR A CA 1
ATOM 776 C C . THR A 1 104 ? -4.017 3.855 -12.336 1.00 94.38 104 THR A C 1
ATOM 778 O O . THR A 1 104 ? -4.993 3.645 -13.054 1.00 94.38 104 THR A O 1
ATOM 781 N N . GLN A 1 105 ? -3.730 3.123 -11.266 1.00 94.56 105 GLN A N 1
ATOM 782 C CA . GLN A 1 105 ? -4.633 2.147 -10.667 1.00 94.56 105 GLN A CA 1
ATOM 783 C C . GLN A 1 105 ? -5.251 2.743 -9.413 1.00 94.56 105 GLN A C 1
ATOM 785 O O . GLN A 1 105 ? -4.601 3.508 -8.704 1.00 94.56 105 GLN A O 1
ATOM 790 N N . SER A 1 106 ? -6.496 2.389 -9.121 1.00 95.88 106 SER A N 1
ATOM 791 C CA . SER A 1 106 ? -7.175 2.839 -7.913 1.00 95.88 106 SER A CA 1
ATOM 792 C C . SER A 1 106 ? -8.259 1.863 -7.489 1.00 95.88 106 SER A C 1
ATOM 794 O O . SER A 1 106 ? -8.721 1.027 -8.269 1.00 95.88 106 SER A O 1
ATOM 796 N N . GLY A 1 107 ? -8.678 1.976 -6.234 1.00 95.81 107 GLY A N 1
ATOM 797 C CA . GLY A 1 107 ? -9.775 1.178 -5.718 1.00 95.81 107 GLY A CA 1
ATOM 798 C C . GLY A 1 107 ? -10.194 1.578 -4.309 1.00 95.81 107 GLY A C 1
ATOM 799 O O . GLY A 1 107 ? -9.485 2.321 -3.625 1.00 95.81 107 GLY A O 1
ATOM 800 N N . PRO A 1 108 ? -11.358 1.092 -3.858 1.00 95.94 108 PRO A N 1
ATOM 801 C CA . PRO A 1 108 ? -11.759 1.223 -2.469 1.00 95.94 108 PRO A CA 1
ATOM 802 C C . PRO A 1 108 ? -10.972 0.249 -1.581 1.00 95.94 108 PRO A C 1
ATOM 804 O O . PRO A 1 108 ? -10.613 -0.852 -2.004 1.00 95.94 108 PRO A O 1
ATOM 807 N N . VAL A 1 109 ? -10.750 0.630 -0.326 1.00 94.69 109 VAL A N 1
ATOM 808 C CA . VAL A 1 109 ? -10.265 -0.250 0.742 1.00 94.69 109 VAL A CA 1
ATOM 809 C C . VAL A 1 109 ? -10.915 0.151 2.065 1.00 94.69 109 VAL A C 1
ATOM 811 O O . VAL A 1 109 ? -10.976 1.328 2.406 1.00 94.69 109 VAL A O 1
ATOM 814 N N . SER A 1 110 ? -11.424 -0.825 2.811 1.00 94.81 110 SER A N 1
ATOM 815 C CA . SER A 1 110 ? -11.977 -0.604 4.149 1.00 94.81 110 SER A CA 1
ATOM 816 C C . SER A 1 110 ? -10.961 -1.057 5.183 1.00 94.81 110 SER A C 1
ATOM 818 O O . SER A 1 110 ? -10.693 -2.251 5.286 1.00 94.81 110 SER A O 1
ATOM 820 N N . ILE A 1 111 ? -10.410 -0.113 5.943 1.00 92.81 111 ILE A N 1
ATOM 821 C CA . ILE A 1 111 ? -9.518 -0.413 7.058 1.00 92.81 111 ILE A CA 1
ATOM 822 C C . ILE A 1 111 ? -10.398 -0.662 8.282 1.00 92.81 111 ILE A C 1
ATOM 824 O O . ILE A 1 111 ? -10.988 0.257 8.829 1.00 92.81 111 ILE A O 1
ATOM 828 N N . ASN A 1 112 ? -10.556 -1.924 8.667 1.00 92.69 112 ASN A N 1
ATOM 829 C CA . ASN A 1 112 ? -11.360 -2.358 9.822 1.00 92.69 112 ASN A CA 1
ATOM 830 C C . ASN A 1 112 ? -10.686 -3.489 10.623 1.00 92.69 112 ASN A C 1
ATOM 832 O O . ASN A 1 112 ? -11.327 -4.219 11.375 1.00 92.69 112 ASN A O 1
ATOM 836 N N . SER A 1 113 ? -9.386 -3.662 10.403 1.00 90.75 113 SER A N 1
ATOM 837 C CA . SER A 1 113 ? -8.528 -4.646 11.047 1.00 90.75 113 SER A CA 1
ATOM 838 C C . S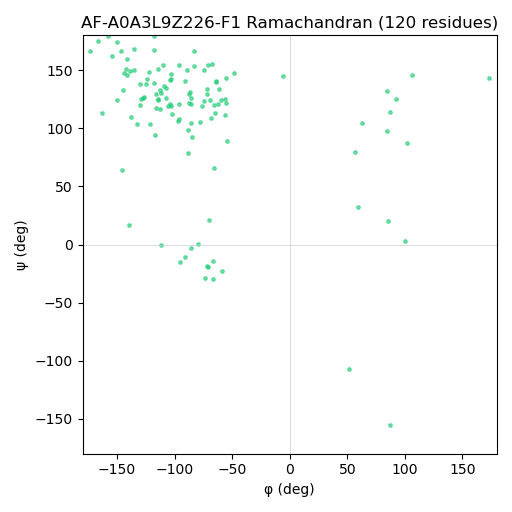ER A 1 113 ? -7.105 -4.089 11.135 1.00 90.75 113 SER A C 1
ATOM 840 O O . SER A 1 113 ? -6.801 -3.027 10.589 1.00 90.75 113 SER A O 1
ATOM 842 N N . SER A 1 114 ? -6.204 -4.807 11.794 1.00 91.88 114 SER A N 1
ATOM 843 C CA . SER A 1 114 ? -4.829 -4.342 11.976 1.00 91.88 114 SER A CA 1
ATOM 844 C C . SER A 1 114 ? -3.986 -4.350 10.695 1.00 91.88 114 SER A C 1
ATOM 846 O O . SER A 1 114 ? -2.960 -3.672 10.656 1.00 91.88 114 SER A O 1
ATOM 848 N N . CYS A 1 115 ? -4.369 -5.101 9.655 1.00 92.50 115 CYS A N 1
ATOM 849 C CA . CYS A 1 115 ? -3.500 -5.336 8.502 1.00 92.50 115 CYS A CA 1
ATOM 850 C C . CYS A 1 115 ? -4.268 -5.544 7.193 1.00 92.50 115 CYS A C 1
ATOM 852 O O . CYS A 1 115 ? -5.082 -6.460 7.073 1.00 92.50 115 CYS A O 1
ATOM 854 N N . PHE A 1 116 ? -3.936 -4.733 6.188 1.00 93.88 116 PHE A N 1
ATOM 855 C CA . PHE A 1 116 ? -4.445 -4.838 4.824 1.00 93.88 116 PHE A CA 1
ATOM 856 C C . PHE A 1 116 ? -3.300 -4.816 3.827 1.00 93.88 116 PHE A C 1
ATOM 858 O O . PHE A 1 116 ? -2.382 -4.008 3.944 1.00 93.88 116 PHE A O 1
ATOM 865 N N . VAL A 1 117 ? -3.380 -5.680 2.817 1.00 93.75 117 VAL A N 1
ATOM 866 C CA . VAL A 1 117 ? -2.333 -5.823 1.806 1.00 93.75 117 VAL A CA 1
ATOM 867 C C . VAL A 1 117 ? -2.944 -5.708 0.410 1.00 93.75 117 VAL A C 1
ATOM 869 O O . VAL A 1 117 ? -3.884 -6.428 0.078 1.00 93.75 117 VAL A O 1
ATOM 872 N N . ILE A 1 118 ? -2.404 -4.810 -0.413 1.00 94.44 118 ILE A N 1
ATOM 873 C CA . ILE A 1 118 ? -2.832 -4.555 -1.792 1.00 94.44 118 ILE A CA 1
ATOM 874 C C . ILE A 1 118 ? -1.709 -4.945 -2.749 1.00 94.44 118 ILE A C 1
ATOM 876 O O . ILE A 1 118 ? -0.594 -4.429 -2.665 1.00 94.44 118 ILE A O 1
ATOM 880 N N . LYS A 1 119 ? -2.032 -5.833 -3.693 1.00 94.31 119 LYS A N 1
ATOM 881 C CA . LYS A 1 119 ? -1.165 -6.152 -4.827 1.00 94.31 119 LYS A CA 1
ATOM 882 C C . LYS A 1 119 ? -1.414 -5.158 -5.956 1.00 94.31 119 LYS A C 1
ATOM 884 O O . LYS A 1 119 ? -2.553 -5.039 -6.406 1.00 94.31 11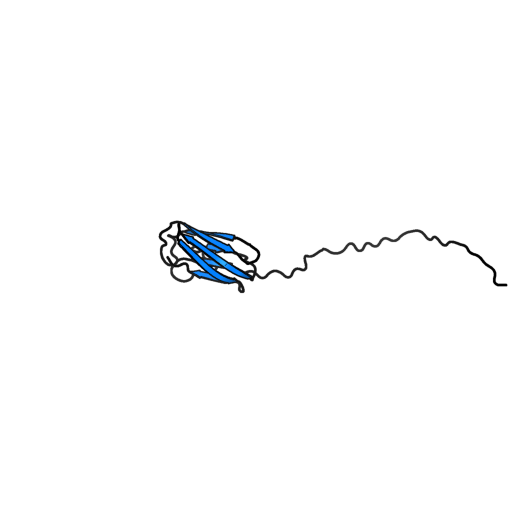9 LYS A O 1
ATOM 889 N N . LEU A 1 120 ? -0.366 -4.502 -6.439 1.00 93.56 120 LEU A N 1
ATOM 890 C CA . LEU A 1 120 ? -0.421 -3.712 -7.669 1.00 93.56 120 LEU A CA 1
ATOM 891 C C . LEU A 1 120 ? -0.036 -4.601 -8.857 1.00 93.56 120 LEU A C 1
ATOM 893 O O . LEU A 1 120 ? 0.862 -5.436 -8.738 1.00 93.56 120 LEU A O 1
ATOM 897 N N . ASN A 1 121 ? -0.718 -4.434 -9.990 1.00 90.44 121 ASN A N 1
ATOM 898 C CA . ASN A 1 121 ? -0.463 -5.215 -11.206 1.00 90.44 121 ASN A CA 1
ATOM 899 C C . ASN A 1 121 ? 0.108 -4.299 -12.297 1.00 90.44 121 ASN A C 1
ATOM 901 O O . ASN A 1 121 ? -0.463 -3.229 -12.468 1.00 90.44 121 ASN A O 1
ATOM 905 N N . PRO A 1 122 ? 1.191 -4.662 -13.001 1.00 85.38 122 PRO A N 1
ATOM 906 C CA . PRO A 1 122 ? 1.734 -3.849 -14.093 1.00 85.38 122 PRO A CA 1
ATOM 907 C C . PRO A 1 122 ? 0.723 -3.562 -15.206 1.00 85.38 122 PRO A C 1
ATOM 909 O O . PRO A 1 122 ? -0.155 -4.426 -15.452 1.00 85.38 122 PRO A O 1
#

Solvent-accessible surface area (backbone atoms only — not comparable to full-atom values): 7766 Å² total; per-residue (Å²): 142,83,87,80,84,90,90,82,88,80,89,81,82,83,88,79,88,77,80,84,84,78,72,82,84,66,76,81,66,72,83,78,56,50,16,31,45,24,42,37,30,67,57,67,36,96,37,67,55,29,44,35,35,36,32,39,95,88,65,57,74,52,77,51,71,38,56,22,71,51,59,34,91,77,81,78,63,80,86,45,85,76,38,39,68,51,68,74,38,59,57,45,63,32,40,38,39,40,35,37,85,89,49,72,50,70,48,81,48,74,40,82,50,65,66,43,77,44,79,59,78,114

Foldseek 3Di:
DDDDDDDDDDDDDDDDDDDPPDDDVPVPPDPFDWAKEKEAEQDADPAQKKKKWKADPVGDIDIDIAGSRLHDPDFDWAPDPSIDMDTGHGFAKMKMWIDGPPDIDIDIDGRPDHDHYDYDDD

Mean predicted aligned error: 12.71 Å

Radius of gyration: 30.56 Å; Cα contacts (8 Å, |Δi|>4): 224; chains: 1; bounding box: 65×63×78 Å

pLDDT: mean 80.43, std 18.14, range [39.25, 96.19]

Organism: NCBI:txid442714